Protein AF-A0A1U7XHX4-F1 (afdb_monomer_lite)

Organism: Nicotiana sylvestris (NCBI:txid4096)

Radius of gyration: 36.35 Å; chains: 1; bounding box: 66×22×104 Å

Secondary structure (DSSP, 8-state):
--SSTTHHHHHHHHHHHHHHHHHHHHHHHHHHHHHHHHHHHHHHHHHHHHHHHHHHHHHHHHHHHT----PPPTT-EEEEE-TT-PPPSSS---SEEEEEEP------

Structure (mmCIF, N/CA/C/O backbone):
data_AF-A0A1U7XHX4-F1
#
_entry.id   AF-A0A1U7XHX4-F1
#
loop_
_atom_site.group_PDB
_atom_site.id
_atom_site.type_symbol
_atom_site.label_atom_id
_atom_site.label_alt_id
_atom_site.label_comp_id
_atom_site.label_asym_id
_atom_site.label_entity_id
_atom_site.label_seq_id
_atom_site.pdbx_PDB_ins_code
_atom_site.Cartn_x
_atom_site.Cartn_y
_atom_site.Cartn_z
_atom_site.occupancy
_atom_site.B_iso_or_equiv
_atom_site.auth_seq_id
_atom_site.auth_comp_id
_atom_site.auth_asym_id
_atom_site.auth_atom_id
_atom_site.pdbx_PDB_model_num
ATOM 1 N N . MET A 1 1 ? 37.596 -2.196 -74.052 1.00 49.25 1 MET A N 1
ATOM 2 C CA . MET A 1 1 ? 36.753 -1.495 -73.057 1.00 49.25 1 MET A CA 1
ATOM 3 C C . MET A 1 1 ? 36.195 -2.488 -72.033 1.00 49.25 1 MET A C 1
ATOM 5 O O . MET A 1 1 ? 35.061 -2.905 -72.168 1.00 49.25 1 MET A O 1
ATOM 9 N N . TYR A 1 2 ? 36.969 -2.887 -71.020 1.00 49.59 2 TYR A N 1
ATOM 10 C CA . TYR A 1 2 ? 36.487 -3.749 -69.925 1.00 49.59 2 TYR A CA 1
ATOM 11 C C . TYR A 1 2 ? 37.250 -3.389 -68.647 1.00 49.59 2 TYR A C 1
ATOM 13 O O . TYR A 1 2 ? 38.280 -3.973 -68.338 1.00 49.59 2 TYR A O 1
ATOM 21 N N . ARG A 1 3 ? 36.812 -2.340 -67.944 1.00 53.03 3 ARG A N 1
ATOM 22 C CA . ARG A 1 3 ? 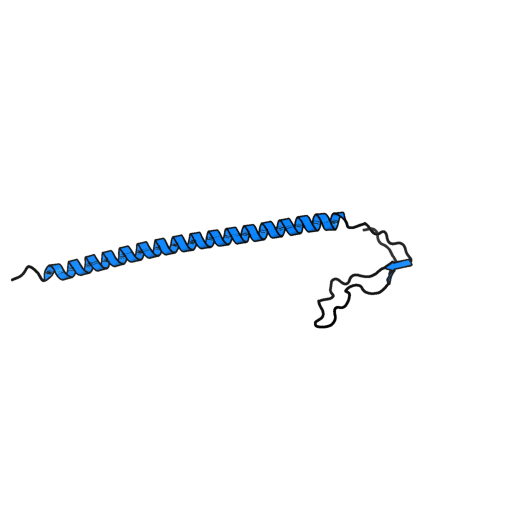37.365 -2.017 -66.613 1.00 53.03 3 ARG A CA 1
ATOM 23 C C . ARG A 1 3 ? 36.377 -1.354 -65.654 1.00 53.03 3 ARG A C 1
ATOM 25 O O . ARG A 1 3 ? 36.779 -0.931 -64.587 1.00 53.03 3 ARG A O 1
ATOM 32 N N . LYS A 1 4 ? 35.102 -1.211 -66.035 1.00 56.59 4 LYS A N 1
ATOM 33 C CA . LYS A 1 4 ? 34.100 -0.475 -65.238 1.00 56.59 4 LYS A CA 1
ATOM 34 C C . LYS A 1 4 ? 32.865 -1.297 -64.853 1.00 56.59 4 LYS A C 1
ATOM 36 O O . LYS A 1 4 ? 32.242 -0.986 -63.851 1.00 56.59 4 LYS A O 1
ATOM 41 N N . ALA A 1 5 ? 32.534 -2.361 -65.589 1.00 56.19 5 ALA A N 1
ATOM 42 C CA . ALA A 1 5 ? 31.309 -3.129 -65.344 1.00 56.19 5 ALA A CA 1
ATOM 43 C C . ALA A 1 5 ? 31.399 -4.085 -64.135 1.00 56.19 5 ALA A C 1
ATOM 45 O O . ALA A 1 5 ? 30.398 -4.312 -63.468 1.00 56.19 5 ALA A O 1
ATOM 46 N N . CYS A 1 6 ? 32.590 -4.606 -63.815 1.00 59.25 6 CYS A N 1
ATOM 47 C CA . CYS A 1 6 ? 32.767 -5.617 -62.761 1.00 59.25 6 CYS A CA 1
ATOM 48 C C . CYS A 1 6 ? 32.919 -5.036 -61.340 1.00 59.25 6 CYS A C 1
ATOM 50 O O . CYS A 1 6 ? 32.896 -5.792 -60.376 1.00 59.25 6 CYS A O 1
ATOM 52 N N . HIS A 1 7 ? 33.086 -3.715 -61.197 1.00 65.00 7 HIS A N 1
ATOM 53 C CA . HIS A 1 7 ? 33.198 -3.046 -59.890 1.00 65.00 7 HIS A CA 1
ATOM 54 C C . HIS A 1 7 ? 31.832 -2.690 -59.293 1.00 65.00 7 HIS A C 1
ATOM 56 O O . HIS A 1 7 ? 31.670 -2.672 -58.077 1.00 65.00 7 HIS A O 1
ATOM 62 N N . LEU A 1 8 ? 30.830 -2.487 -60.151 1.00 70.69 8 LEU A N 1
ATOM 63 C CA . LEU A 1 8 ? 29.485 -2.096 -59.743 1.00 70.69 8 LEU A CA 1
ATOM 64 C C . LEU A 1 8 ? 28.788 -3.127 -58.824 1.00 70.69 8 LEU A C 1
ATOM 66 O O . LEU A 1 8 ? 28.187 -2.699 -57.842 1.00 70.69 8 LEU A O 1
ATOM 70 N N . PRO A 1 9 ? 28.882 -4.457 -59.051 1.00 74.31 9 PRO A N 1
ATOM 71 C CA . PRO A 1 9 ? 28.257 -5.441 -58.162 1.00 74.31 9 PRO A CA 1
ATOM 72 C C . PRO A 1 9 ? 28.887 -5.459 -56.763 1.00 74.31 9 PRO A C 1
ATOM 74 O O . PRO A 1 9 ? 28.177 -5.450 -55.763 1.00 74.31 9 PRO A O 1
ATOM 77 N N . VAL A 1 10 ? 30.220 -5.392 -56.691 1.00 82.75 10 VAL A N 1
ATOM 78 C CA . VAL A 1 10 ? 30.973 -5.425 -55.424 1.00 82.75 10 VAL A CA 1
ATOM 79 C C . VAL A 1 10 ? 30.717 -4.168 -54.590 1.00 82.75 10 VAL A C 1
ATOM 81 O O . VAL A 1 10 ? 30.557 -4.239 -53.373 1.00 82.75 10 VAL A O 1
ATOM 84 N N . GLU A 1 11 ? 30.635 -3.003 -55.232 1.00 83.75 11 GLU A N 1
ATOM 85 C CA . GLU A 1 11 ? 30.298 -1.751 -54.551 1.00 83.75 11 GLU A CA 1
ATOM 86 C C . GLU A 1 11 ? 28.879 -1.772 -53.967 1.00 83.75 11 GLU A C 1
ATOM 88 O O . GLU A 1 11 ? 28.658 -1.249 -52.871 1.00 83.75 11 GLU A O 1
ATOM 93 N N . LEU A 1 12 ? 27.923 -2.384 -54.673 1.00 86.44 12 LEU A N 1
ATOM 94 C CA . LEU A 1 12 ? 26.549 -2.534 -54.196 1.00 86.44 12 LEU A CA 1
ATOM 95 C C . LEU A 1 12 ? 26.467 -3.491 -53.000 1.00 86.44 12 LEU A C 1
ATOM 97 O O . LEU A 1 12 ? 25.839 -3.143 -52.000 1.00 86.44 12 LEU A O 1
ATOM 101 N N . GLU A 1 13 ? 27.145 -4.639 -53.052 1.00 87.19 13 GLU A N 1
ATOM 102 C CA . GLU A 1 13 ? 27.218 -5.589 -51.931 1.00 87.19 13 GLU A CA 1
ATOM 103 C C . GLU A 1 13 ? 27.865 -4.964 -50.692 1.00 87.19 13 GLU A C 1
ATOM 105 O O . GLU A 1 13 ? 27.329 -5.062 -49.588 1.00 87.19 13 GLU A O 1
ATOM 110 N N . HIS A 1 14 ? 28.977 -4.247 -50.865 1.00 90.88 14 HIS A N 1
ATOM 111 C CA . HIS A 1 14 ? 29.654 -3.563 -49.767 1.00 90.88 14 HIS A CA 1
ATOM 112 C C . HIS A 1 14 ? 28.774 -2.473 -49.130 1.00 90.88 14 HIS A C 1
ATOM 114 O O . HIS A 1 14 ? 28.736 -2.344 -47.905 1.00 90.88 14 HIS A O 1
ATOM 120 N N . ARG A 1 15 ? 28.027 -1.702 -49.934 1.00 90.25 15 ARG A N 1
ATOM 121 C CA . ARG A 1 15 ? 27.071 -0.701 -49.424 1.00 90.25 15 ARG A CA 1
ATOM 122 C C . ARG A 1 15 ? 25.903 -1.345 -48.682 1.00 90.25 15 ARG A C 1
ATOM 124 O O . ARG A 1 15 ? 25.531 -0.851 -47.621 1.00 90.25 15 ARG A O 1
ATOM 131 N N . ALA A 1 16 ? 25.355 -2.442 -49.205 1.00 90.31 16 ALA A N 1
ATOM 132 C CA . ALA A 1 16 ? 24.300 -3.199 -48.535 1.00 90.31 16 ALA A CA 1
ATOM 133 C C . ALA A 1 16 ? 24.786 -3.768 -47.193 1.00 90.31 16 ALA A C 1
ATOM 135 O O . ALA A 1 16 ? 24.100 -3.635 -46.179 1.00 90.31 16 ALA A O 1
ATOM 136 N N . TRP A 1 17 ? 26.003 -4.317 -47.159 1.00 91.56 17 TRP A N 1
ATOM 137 C CA . TRP A 1 17 ? 26.627 -4.811 -45.934 1.00 91.56 17 TRP A CA 1
ATOM 138 C C . TRP A 1 17 ? 26.825 -3.701 -44.892 1.00 91.56 17 TRP A C 1
ATOM 140 O O . TRP A 1 17 ? 26.484 -3.886 -43.723 1.00 91.56 17 TRP A O 1
ATOM 150 N N . TRP A 1 18 ? 27.303 -2.523 -45.305 1.00 90.88 18 TRP A N 1
ATOM 151 C CA . TRP A 1 18 ? 27.457 -1.373 -44.408 1.00 90.88 18 TRP A CA 1
ATOM 152 C C . TRP A 1 18 ? 26.127 -0.853 -43.868 1.00 90.88 18 TRP A C 1
ATOM 154 O O . TRP A 1 18 ? 26.029 -0.582 -42.672 1.00 90.88 18 TRP A O 1
ATOM 164 N N . ALA A 1 19 ? 25.099 -0.752 -44.714 1.00 90.44 19 ALA A N 1
ATOM 165 C CA . ALA A 1 19 ? 23.764 -0.348 -44.283 1.00 90.44 19 ALA A CA 1
ATOM 166 C C . ALA A 1 19 ? 23.189 -1.333 -43.254 1.00 90.44 19 ALA A C 1
ATOM 168 O O . ALA A 1 19 ? 22.661 -0.914 -42.229 1.00 90.44 19 ALA A O 1
ATOM 169 N N . MET A 1 20 ? 23.360 -2.639 -43.478 1.00 89.06 20 MET A N 1
ATOM 170 C CA . MET A 1 20 ? 22.932 -3.672 -42.533 1.00 89.06 20 MET A CA 1
ATOM 171 C C . MET A 1 20 ? 23.684 -3.578 -41.199 1.00 89.06 20 MET A C 1
ATOM 173 O O . MET A 1 20 ? 23.071 -3.670 -40.138 1.00 89.06 20 MET A O 1
ATOM 177 N N . LYS A 1 21 ? 25.002 -3.345 -41.230 1.00 89.88 21 LYS A N 1
ATOM 178 C CA . LYS A 1 21 ? 25.811 -3.168 -40.017 1.00 89.88 21 LYS A CA 1
ATOM 179 C C . LYS A 1 21 ? 25.382 -1.937 -39.217 1.00 89.88 21 LYS A C 1
ATOM 181 O O . LYS A 1 21 ? 25.279 -2.023 -37.998 1.00 89.88 21 LYS A O 1
ATOM 186 N N . GLN A 1 22 ? 25.100 -0.827 -39.899 1.00 85.44 22 GLN A N 1
ATOM 187 C CA . GLN A 1 22 ? 24.612 0.397 -39.267 1.00 85.44 22 GLN A CA 1
ATOM 188 C C . GLN A 1 22 ? 23.236 0.186 -38.621 1.00 85.44 22 GLN A C 1
ATOM 190 O O . GLN A 1 22 ? 23.062 0.503 -37.449 1.00 85.44 22 GLN A O 1
ATOM 195 N N . LEU A 1 23 ? 22.294 -0.429 -39.345 1.00 82.69 23 LEU A N 1
ATOM 196 C CA . LEU A 1 23 ? 20.959 -0.740 -38.824 1.00 82.69 23 LEU A CA 1
ATOM 197 C C . LEU A 1 23 ? 21.016 -1.644 -37.584 1.00 82.69 23 LEU A C 1
ATOM 199 O O . LEU A 1 23 ? 20.280 -1.412 -36.630 1.00 82.69 23 LEU A O 1
ATOM 203 N N . ASN A 1 24 ? 21.900 -2.644 -37.564 1.00 83.44 24 ASN A N 1
ATOM 204 C CA . ASN A 1 24 ? 22.051 -3.533 -36.408 1.00 83.44 24 ASN A CA 1
ATOM 205 C C . ASN A 1 24 ? 22.587 -2.799 -35.167 1.00 83.44 24 ASN A C 1
ATOM 207 O O . ASN A 1 24 ? 22.078 -3.021 -34.070 1.00 83.44 24 ASN A O 1
ATOM 211 N N . LEU A 1 25 ? 23.563 -1.899 -35.335 1.00 80.62 25 LEU A N 1
ATOM 212 C CA . LEU A 1 25 ? 24.076 -1.067 -34.239 1.00 80.62 25 LEU A CA 1
ATOM 213 C C . LEU A 1 25 ? 22.990 -0.142 -33.675 1.00 80.62 25 LEU A C 1
ATOM 215 O O . LEU A 1 25 ? 22.850 -0.020 -32.458 1.00 80.62 25 LEU A O 1
ATOM 219 N N . ASP A 1 26 ? 22.187 0.463 -34.552 1.00 83.31 26 ASP A N 1
ATOM 220 C CA . ASP A 1 26 ? 21.077 1.325 -34.144 1.00 83.31 26 ASP A CA 1
ATOM 221 C C . ASP A 1 26 ? 20.008 0.530 -33.373 1.00 83.31 26 ASP A C 1
ATOM 223 O O . ASP A 1 26 ? 19.497 1.001 -32.356 1.00 83.31 26 ASP A O 1
ATOM 227 N N . ILE A 1 27 ? 19.705 -0.706 -33.789 1.00 85.25 27 ILE A N 1
ATOM 228 C CA . ILE A 1 27 ? 18.760 -1.591 -33.088 1.00 85.25 27 ILE A CA 1
ATOM 229 C C . ILE A 1 27 ? 19.261 -1.945 -31.679 1.00 85.25 27 ILE A C 1
ATOM 231 O O . ILE A 1 27 ? 18.474 -1.900 -30.732 1.00 85.25 27 ILE A O 1
ATOM 235 N N . GLU A 1 28 ? 20.546 -2.266 -31.506 1.00 90.06 28 GLU A N 1
ATOM 236 C CA . GLU A 1 28 ? 21.124 -2.552 -30.184 1.00 90.06 28 GLU A CA 1
ATOM 237 C C . GLU A 1 28 ? 21.120 -1.316 -29.272 1.00 90.06 28 GLU A C 1
ATOM 239 O O . GLU A 1 28 ? 20.736 -1.403 -28.101 1.00 90.06 28 GLU A O 1
ATOM 244 N N . ALA A 1 29 ? 21.473 -0.143 -29.802 1.00 90.06 29 ALA A N 1
ATOM 245 C CA . ALA A 1 29 ? 21.435 1.115 -29.056 1.00 90.06 29 ALA A CA 1
ATOM 246 C C . ALA A 1 29 ? 20.000 1.491 -28.631 1.00 90.06 29 ALA A C 1
ATOM 248 O O . ALA A 1 29 ? 19.749 1.881 -27.487 1.00 90.06 29 ALA A O 1
ATOM 249 N N . VAL A 1 30 ? 19.017 1.315 -29.516 1.00 90.00 30 VAL A N 1
ATOM 250 C CA . VAL A 1 30 ? 17.595 1.517 -29.193 1.00 90.00 30 VAL A CA 1
ATOM 251 C C . VAL A 1 30 ? 17.104 0.473 -28.181 1.00 90.00 30 VAL A C 1
ATOM 253 O O . VAL A 1 30 ? 16.328 0.787 -27.277 1.00 90.00 30 VAL A O 1
ATOM 256 N N . GLY A 1 31 ? 17.579 -0.768 -28.286 1.00 90.94 31 GLY A N 1
ATOM 257 C CA . GLY A 1 31 ? 17.272 -1.842 -27.345 1.00 90.94 31 GLY A CA 1
ATOM 258 C C . GLY A 1 31 ? 17.758 -1.532 -25.931 1.00 90.94 31 GLY A C 1
ATOM 259 O O . GLY A 1 31 ? 16.971 -1.585 -24.984 1.00 90.94 31 GLY A O 1
ATOM 260 N N . THR A 1 32 ? 19.029 -1.157 -25.789 1.00 92.94 32 THR A N 1
ATOM 261 C CA . THR A 1 32 ? 19.644 -0.833 -24.493 1.00 92.94 32 THR A CA 1
ATOM 262 C C . THR A 1 32 ? 19.007 0.398 -23.857 1.00 92.94 32 THR A C 1
ATOM 264 O O . THR A 1 32 ? 18.603 0.334 -22.700 1.00 92.94 32 THR A O 1
ATOM 267 N N . THR A 1 33 ? 18.796 1.478 -24.614 1.00 93.00 33 THR A N 1
ATOM 268 C CA . THR A 1 33 ? 18.110 2.681 -24.102 1.00 93.00 33 THR A CA 1
ATOM 269 C C . THR A 1 33 ? 16.690 2.383 -23.620 1.00 93.00 33 THR A C 1
ATOM 271 O O . THR A 1 33 ? 16.277 2.887 -22.573 1.00 93.00 33 THR A O 1
ATOM 274 N N . ARG A 1 34 ? 15.942 1.522 -24.325 1.00 93.81 34 ARG A N 1
ATOM 275 C CA . ARG A 1 34 ? 14.609 1.085 -23.884 1.00 93.81 34 ARG A CA 1
ATOM 276 C C . ARG A 1 34 ? 14.674 0.297 -22.579 1.00 93.81 34 ARG A C 1
ATOM 278 O O . ARG A 1 34 ? 13.839 0.524 -21.709 1.00 93.81 34 ARG A O 1
ATOM 285 N N . VAL A 1 35 ? 15.631 -0.619 -22.447 1.00 95.88 35 VAL A N 1
ATOM 286 C CA . VAL A 1 35 ? 15.823 -1.417 -21.225 1.00 95.88 35 VAL A CA 1
ATOM 287 C C . VAL A 1 35 ? 16.178 -0.515 -20.044 1.00 95.88 35 VAL A C 1
ATOM 289 O O . VAL A 1 35 ? 15.518 -0.603 -19.012 1.00 95.88 35 VAL A O 1
ATOM 292 N N . THR A 1 36 ? 17.119 0.416 -20.208 1.00 95.94 36 THR A N 1
ATOM 293 C CA . THR A 1 36 ? 17.488 1.378 -19.157 1.00 95.94 36 THR A CA 1
ATOM 294 C C . THR A 1 36 ? 16.284 2.197 -18.700 1.00 95.94 36 THR A C 1
ATOM 296 O O . THR A 1 36 ? 15.993 2.260 -17.510 1.00 95.94 36 THR A O 1
ATOM 299 N N . LYS A 1 37 ? 15.503 2.735 -19.642 1.00 95.56 37 LYS A N 1
ATOM 300 C CA . LYS A 1 37 ? 14.305 3.520 -19.321 1.00 95.56 37 LYS A CA 1
ATOM 301 C C . LYS A 1 37 ? 13.234 2.705 -18.588 1.00 95.56 37 LYS A C 1
ATOM 303 O O . LYS A 1 37 ? 12.501 3.243 -17.764 1.00 95.56 37 LYS A O 1
ATOM 308 N N . LEU A 1 38 ? 13.113 1.411 -18.890 1.00 97.25 38 LEU A N 1
ATOM 309 C CA . LEU A 1 38 ? 12.208 0.516 -18.166 1.00 97.25 38 LEU A CA 1
ATOM 310 C C . LEU A 1 38 ? 12.686 0.265 -16.733 1.00 97.25 38 LEU A C 1
ATOM 312 O O . LEU A 1 38 ? 11.855 0.282 -15.829 1.00 97.25 38 LEU A O 1
ATOM 316 N N . HIS A 1 39 ? 13.991 0.080 -16.524 1.00 97.44 39 HIS A N 1
ATOM 317 C CA . HIS A 1 39 ? 14.561 -0.066 -15.184 1.00 97.44 39 HIS A CA 1
ATOM 318 C C . HIS A 1 39 ? 14.345 1.185 -14.331 1.00 97.44 39 HIS A C 1
ATOM 320 O O . HIS A 1 39 ? 13.860 1.065 -13.211 1.00 97.44 39 HIS A O 1
ATOM 326 N N . GLU A 1 40 ? 14.577 2.379 -14.883 1.00 97.00 40 GLU A N 1
ATOM 327 C CA . GLU A 1 40 ? 14.291 3.645 -14.191 1.00 97.00 40 GLU A CA 1
ATOM 328 C C . GLU A 1 40 ? 12.820 3.727 -13.744 1.00 97.00 40 GLU A C 1
ATOM 330 O O . GLU A 1 40 ? 12.515 4.080 -12.606 1.00 97.00 40 GLU A O 1
ATOM 335 N N . LEU A 1 41 ? 11.879 3.358 -14.622 1.00 97.50 41 LEU A N 1
ATOM 336 C CA . LEU A 1 41 ? 10.452 3.337 -14.283 1.00 97.50 41 LEU A CA 1
ATOM 337 C C . LEU A 1 41 ? 10.118 2.330 -13.178 1.00 97.50 41 LEU A C 1
ATOM 339 O O . LEU A 1 41 ? 9.222 2.592 -12.371 1.00 97.50 41 LEU A O 1
ATOM 343 N N . ASP A 1 42 ? 10.795 1.187 -13.153 1.00 97.19 42 ASP A N 1
ATOM 344 C CA . ASP A 1 42 ? 10.586 0.170 -12.127 1.00 97.19 42 ASP A CA 1
ATOM 345 C C . ASP A 1 42 ? 11.117 0.629 -10.763 1.00 97.19 42 ASP A C 1
ATOM 347 O O . ASP A 1 42 ? 10.424 0.495 -9.754 1.00 97.19 42 ASP A O 1
ATOM 351 N N . GLU A 1 43 ? 12.267 1.305 -10.737 1.00 97.69 43 GLU A N 1
ATOM 352 C CA . GLU A 1 43 ? 12.800 1.946 -9.532 1.00 97.69 43 GLU A CA 1
ATOM 353 C C . GLU A 1 43 ? 11.842 3.012 -8.985 1.00 97.69 43 GLU A C 1
ATOM 355 O O . GLU A 1 43 ? 11.528 3.018 -7.792 1.00 97.69 43 GLU A O 1
ATOM 360 N N . PHE A 1 44 ? 11.283 3.874 -9.843 1.00 97.62 44 PHE A N 1
ATOM 361 C CA . PHE A 1 44 ? 10.289 4.861 -9.406 1.00 97.62 44 PHE A CA 1
ATOM 362 C C . PHE A 1 44 ? 9.040 4.209 -8.813 1.00 97.62 44 PHE A C 1
ATOM 364 O O . PHE A 1 44 ? 8.511 4.684 -7.803 1.00 97.62 44 PHE A O 1
ATOM 371 N N . ARG A 1 45 ? 8.561 3.112 -9.411 1.00 98.00 45 ARG A N 1
ATOM 372 C CA . ARG A 1 45 ? 7.432 2.347 -8.866 1.00 98.00 45 ARG A CA 1
ATOM 373 C C . ARG A 1 45 ? 7.782 1.773 -7.505 1.00 98.00 45 ARG A C 1
ATOM 375 O O . ARG A 1 45 ? 6.996 1.936 -6.574 1.00 98.00 45 ARG A O 1
ATOM 382 N N . TYR A 1 46 ? 8.949 1.151 -7.379 1.00 98.00 46 TYR A N 1
ATOM 383 C CA . TYR A 1 46 ? 9.426 0.588 -6.124 1.00 98.00 46 TYR A CA 1
ATOM 384 C C . TYR A 1 46 ? 9.462 1.647 -5.014 1.00 98.00 46 TYR A C 1
ATOM 386 O O . TYR A 1 46 ? 8.841 1.464 -3.966 1.00 98.00 46 TYR A O 1
ATOM 394 N N . LEU A 1 47 ? 10.066 2.807 -5.282 1.00 97.94 47 LEU A N 1
ATOM 395 C CA . LEU A 1 47 ? 10.129 3.927 -4.338 1.00 97.94 47 LEU A CA 1
ATOM 396 C C . LEU A 1 47 ? 8.739 4.465 -3.964 1.00 97.94 47 LEU A C 1
ATOM 398 O O . LEU A 1 47 ? 8.471 4.766 -2.795 1.00 97.94 47 LEU A O 1
ATOM 402 N N . ALA A 1 48 ? 7.818 4.560 -4.925 1.00 97.88 48 ALA A N 1
ATOM 403 C CA . ALA A 1 48 ? 6.438 4.964 -4.662 1.00 97.88 48 ALA A CA 1
ATOM 404 C C . ALA A 1 48 ? 5.704 3.947 -3.767 1.00 97.88 48 ALA A C 1
ATOM 406 O O . ALA A 1 48 ? 4.975 4.332 -2.845 1.00 97.88 48 ALA A O 1
ATOM 407 N N . PHE A 1 49 ? 5.917 2.648 -3.987 1.00 97.69 49 PHE A N 1
ATOM 408 C CA . PHE A 1 49 ? 5.346 1.595 -3.149 1.00 97.69 49 PHE A CA 1
ATOM 409 C C . PHE A 1 49 ? 5.929 1.611 -1.736 1.00 97.69 49 PHE A C 1
ATOM 411 O O . PHE A 1 49 ? 5.160 1.581 -0.772 1.00 97.69 49 PHE A O 1
ATOM 418 N N . GLU A 1 50 ? 7.251 1.702 -1.589 1.00 98.19 50 GLU A N 1
ATOM 419 C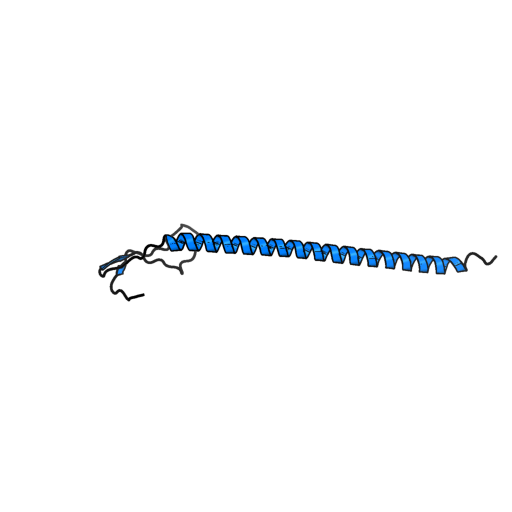 CA . GLU A 1 50 ? 7.904 1.757 -0.279 1.00 98.19 50 GLU A CA 1
ATOM 420 C C . GLU A 1 50 ? 7.488 2.988 0.521 1.00 98.19 50 GLU A C 1
ATOM 422 O O . GLU A 1 50 ? 7.093 2.863 1.682 1.00 98.19 50 GLU A O 1
ATOM 427 N N . SER A 1 51 ? 7.500 4.171 -0.095 1.00 97.25 51 SER A N 1
ATOM 428 C CA . SER A 1 51 ? 7.066 5.406 0.568 1.00 97.25 51 SER A CA 1
ATOM 429 C C . SER A 1 51 ? 5.604 5.326 1.015 1.00 97.25 51 SER A C 1
ATOM 431 O O . SER A 1 51 ? 5.285 5.666 2.158 1.00 97.25 51 SER A O 1
ATOM 433 N N . THR A 1 52 ? 4.720 4.786 0.171 1.00 97.75 52 THR A N 1
ATOM 434 C CA . THR A 1 52 ? 3.312 4.552 0.518 1.00 97.75 52 THR A CA 1
ATOM 435 C C . THR A 1 52 ? 3.167 3.548 1.664 1.00 97.75 52 THR A C 1
ATOM 437 O O . THR A 1 52 ? 2.356 3.762 2.571 1.00 97.75 52 THR A O 1
ATOM 440 N N . ARG A 1 53 ? 3.940 2.454 1.652 1.00 97.81 53 ARG A N 1
ATOM 441 C CA . ARG A 1 53 ? 3.939 1.438 2.715 1.00 97.81 53 ARG A CA 1
ATOM 442 C C . ARG A 1 53 ? 4.357 2.056 4.045 1.00 97.81 53 ARG A C 1
ATOM 444 O O . ARG A 1 53 ? 3.608 1.967 5.016 1.00 97.81 53 ARG A O 1
ATOM 451 N N . LEU A 1 54 ? 5.489 2.758 4.065 1.00 98.12 54 LEU A N 1
ATOM 452 C CA . LEU A 1 54 ? 6.022 3.420 5.257 1.00 98.12 54 LEU A CA 1
ATOM 453 C C . LEU A 1 54 ? 5.056 4.469 5.811 1.00 98.12 54 LEU A C 1
ATOM 455 O O . LEU A 1 54 ? 4.865 4.553 7.025 1.00 98.12 54 LEU A O 1
ATOM 459 N N . TYR A 1 55 ? 4.421 5.255 4.942 1.00 97.44 55 TYR A N 1
ATOM 460 C CA . TYR A 1 55 ? 3.410 6.223 5.356 1.00 97.44 55 TYR A CA 1
ATOM 461 C C . TYR A 1 55 ? 2.230 5.536 6.055 1.00 97.44 55 TYR A C 1
ATOM 463 O O . TYR A 1 55 ? 1.874 5.910 7.174 1.00 97.44 55 TYR A O 1
ATOM 471 N N . LYS A 1 56 ? 1.663 4.486 5.444 1.00 97.38 56 LYS A N 1
ATOM 472 C CA . LYS A 1 56 ? 0.551 3.718 6.028 1.00 97.38 56 LYS A CA 1
ATOM 473 C C . LYS A 1 56 ? 0.931 3.087 7.366 1.00 97.38 56 LYS A C 1
ATOM 475 O O . LYS A 1 56 ? 0.144 3.146 8.304 1.00 97.38 56 LYS A O 1
ATOM 480 N N . GLU A 1 57 ? 2.135 2.535 7.484 1.00 97.81 57 GLU A N 1
ATOM 481 C CA . GLU A 1 57 ? 2.637 1.953 8.733 1.00 97.81 57 GLU A CA 1
ATOM 482 C C . GLU A 1 57 ? 2.809 2.996 9.844 1.00 97.81 57 GLU A C 1
ATOM 484 O O . GLU A 1 57 ? 2.476 2.732 11.000 1.00 97.81 57 GLU A O 1
ATOM 489 N N . ARG A 1 58 ? 3.327 4.188 9.523 1.00 97.62 58 ARG A N 1
ATOM 490 C CA . ARG A 1 58 ? 3.450 5.295 10.487 1.00 97.62 58 ARG A CA 1
ATOM 491 C C . ARG A 1 58 ? 2.080 5.779 10.945 1.00 97.62 58 ARG A C 1
ATOM 493 O O . ARG A 1 58 ? 1.862 5.929 12.143 1.00 97.62 58 ARG A O 1
ATOM 500 N N . MET A 1 59 ? 1.158 5.966 10.005 1.00 96.62 59 MET A N 1
ATOM 501 C CA . MET A 1 59 ? -0.211 6.380 10.306 1.00 96.62 59 MET A CA 1
ATOM 502 C C . MET A 1 59 ? -0.946 5.340 11.146 1.00 96.62 59 MET A C 1
ATOM 504 O O . MET A 1 59 ? -1.597 5.712 12.116 1.00 96.62 59 MET A O 1
ATOM 508 N N . LYS A 1 60 ? -0.794 4.046 10.836 1.00 96.38 60 LYS A N 1
ATOM 509 C CA . LYS A 1 60 ? -1.356 2.960 11.643 1.00 96.38 60 LYS A CA 1
ATOM 510 C C . LYS A 1 60 ? -0.800 2.986 13.065 1.00 96.38 60 LYS A C 1
ATOM 512 O O . LYS A 1 60 ? -1.577 2.987 14.004 1.00 96.38 60 LYS A O 1
ATOM 517 N N . ARG A 1 61 ? 0.522 3.103 13.237 1.00 96.31 61 ARG A N 1
ATOM 518 C CA . ARG A 1 61 ? 1.137 3.208 14.573 1.00 96.31 61 ARG A CA 1
ATOM 519 C C . ARG A 1 61 ? 0.611 4.399 15.373 1.00 96.31 61 ARG A C 1
ATOM 521 O O . ARG A 1 61 ? 0.353 4.260 16.562 1.00 96.31 61 ARG A O 1
ATOM 528 N N . LEU A 1 62 ? 0.459 5.559 14.734 1.00 96.19 62 LEU A N 1
ATOM 529 C CA . LEU A 1 62 ? -0.106 6.742 15.384 1.00 96.19 62 LEU A CA 1
ATOM 530 C C . LEU A 1 62 ? -1.580 6.536 15.753 1.00 96.19 62 LEU A C 1
ATOM 532 O O . LEU A 1 62 ? -1.992 6.920 16.842 1.00 96.19 62 LEU A O 1
ATOM 536 N N . HIS A 1 63 ? -2.359 5.936 14.852 1.00 93.38 63 HIS A N 1
ATOM 537 C CA . HIS A 1 63 ? -3.761 5.619 15.089 1.00 93.38 63 HIS A CA 1
ATOM 538 C C . HIS A 1 63 ? -3.916 4.647 16.258 1.00 93.38 63 HIS A C 1
ATOM 540 O O . HIS A 1 63 ? -4.602 4.982 17.217 1.00 93.38 63 HIS A O 1
ATOM 546 N N . ASP A 1 64 ? -3.213 3.516 16.215 1.00 93.69 64 ASP A N 1
ATOM 547 C CA . ASP A 1 64 ? 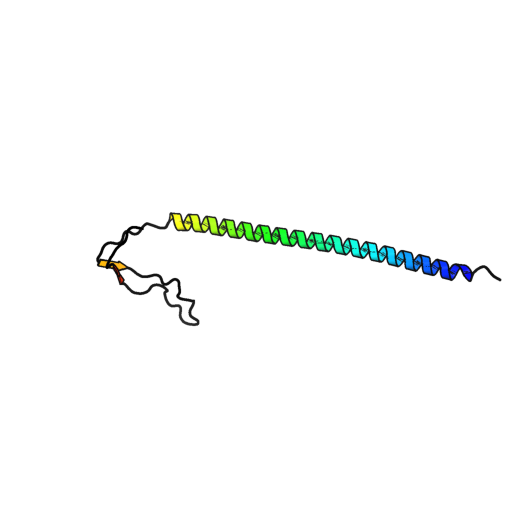-3.276 2.455 17.221 1.00 93.69 64 ASP A CA 1
ATOM 548 C C . ASP A 1 64 ? -2.819 2.963 18.598 1.00 93.69 64 ASP A C 1
ATOM 550 O O . ASP A 1 64 ? -3.426 2.625 19.607 1.00 93.69 64 ASP A O 1
ATOM 554 N N . LYS A 1 65 ? -1.821 3.860 18.651 1.00 93.69 65 LYS A N 1
ATOM 555 C CA . LYS A 1 65 ? -1.394 4.517 19.901 1.00 93.69 65 LYS A CA 1
ATOM 556 C C . LYS A 1 65 ? -2.508 5.344 20.557 1.00 93.69 65 LYS A C 1
ATOM 558 O O . LYS A 1 65 ? -2.500 5.514 21.772 1.00 93.69 65 LYS A O 1
ATOM 563 N N . ASN A 1 66 ? -3.430 5.883 19.763 1.00 90.50 66 ASN A N 1
ATOM 564 C CA . ASN A 1 66 ? -4.541 6.700 20.248 1.00 90.50 66 ASN A CA 1
ATOM 565 C C . ASN A 1 66 ? -5.820 5.880 20.491 1.00 90.50 66 ASN A C 1
ATOM 567 O O . ASN A 1 66 ? -6.825 6.452 20.919 1.00 90.50 66 ASN A O 1
ATOM 571 N N . ILE A 1 67 ? -5.819 4.572 20.206 1.00 88.69 67 ILE A N 1
ATOM 572 C CA . ILE A 1 67 ? -6.945 3.698 20.537 1.00 88.69 67 ILE A CA 1
ATOM 573 C C . ILE A 1 67 ? -6.933 3.486 22.048 1.00 88.69 67 ILE A C 1
ATOM 575 O O . ILE A 1 67 ? -5.999 2.925 22.611 1.00 88.69 67 ILE A O 1
ATOM 579 N N . VAL A 1 68 ? -7.992 3.953 22.701 1.00 88.12 68 VAL A N 1
ATOM 580 C CA . VAL A 1 68 ? -8.217 3.715 24.124 1.00 88.12 68 VAL A CA 1
ATOM 581 C C . VAL A 1 68 ? -8.976 2.405 24.269 1.00 88.12 68 VAL A C 1
ATOM 583 O O . VAL A 1 68 ? -10.019 2.226 23.634 1.00 88.12 68 VAL A O 1
ATOM 586 N N . GLU A 1 69 ? -8.470 1.506 25.112 1.00 85.25 69 GLU A N 1
ATOM 587 C CA . GLU A 1 69 ? -9.208 0.309 25.508 1.00 85.25 69 GLU A CA 1
ATOM 588 C C . GLU A 1 69 ? -10.522 0.721 26.177 1.00 85.25 69 GLU A C 1
ATOM 590 O O . GLU A 1 69 ? -10.542 1.380 27.219 1.00 85.25 69 GLU A O 1
ATOM 595 N N . GLN A 1 70 ? -11.639 0.363 25.545 1.00 81.31 70 GLN A N 1
ATOM 596 C CA . GLN A 1 70 ? -12.959 0.565 26.123 1.00 81.31 70 GLN A CA 1
ATOM 597 C C . GLN A 1 70 ? -13.385 -0.702 26.852 1.00 81.31 70 GLN A C 1
ATOM 599 O O . GLN A 1 70 ? -13.659 -1.727 26.231 1.00 81.31 70 GLN A O 1
ATOM 604 N N . ASN A 1 71 ? -13.473 -0.604 28.176 1.00 86.56 71 ASN A N 1
ATOM 605 C CA . ASN A 1 71 ? -14.069 -1.643 29.003 1.00 86.56 71 ASN A CA 1
ATOM 606 C C . ASN A 1 71 ? -15.587 -1.465 29.016 1.00 86.56 71 ASN A C 1
ATOM 608 O O . ASN A 1 71 ? -16.105 -0.450 29.488 1.00 86.56 71 ASN A O 1
ATOM 612 N N . PHE A 1 72 ? -16.303 -2.456 28.491 1.00 88.38 72 PHE A N 1
ATOM 613 C CA . PHE A 1 72 ? -17.759 -2.475 28.512 1.00 88.38 72 PHE A CA 1
ATOM 614 C C . PHE A 1 72 ? -18.258 -3.187 29.768 1.00 88.38 72 PHE A C 1
ATOM 616 O O . PHE A 1 72 ? -17.803 -4.278 30.090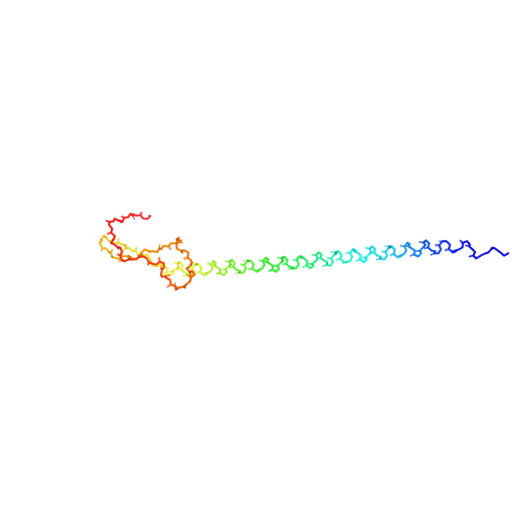 1.00 88.38 72 PHE A O 1
ATOM 623 N N . ASN A 1 73 ? -19.240 -2.593 30.445 1.00 90.12 73 ASN A N 1
ATOM 624 C CA . ASN A 1 73 ? -20.013 -3.270 31.490 1.00 90.12 73 ASN A CA 1
ATOM 625 C C . ASN A 1 73 ? -21.390 -3.685 30.961 1.00 90.12 73 ASN A C 1
ATOM 627 O O . ASN A 1 73 ? -21.922 -3.075 30.025 1.00 90.12 73 ASN A O 1
ATOM 631 N N . LEU A 1 74 ? -21.995 -4.673 31.616 1.00 92.06 74 LEU A N 1
ATOM 632 C CA . LEU A 1 74 ? -23.374 -5.078 31.364 1.00 92.06 74 LEU A CA 1
ATOM 633 C C . LEU A 1 74 ? -24.322 -3.875 31.447 1.00 92.06 74 LEU A C 1
ATOM 635 O O . LEU A 1 74 ? -24.246 -3.066 32.369 1.00 92.06 74 LEU A O 1
ATOM 639 N N . GLY A 1 75 ? -25.214 -3.749 30.465 1.00 91.62 75 GLY A N 1
ATOM 640 C CA . GLY A 1 75 ? -26.194 -2.664 30.410 1.00 91.62 75 GLY A CA 1
ATOM 641 C C . GLY A 1 75 ? -25.718 -1.361 29.757 1.00 91.62 75 GLY A C 1
ATOM 642 O O . GLY A 1 75 ? -26.555 -0.483 29.553 1.00 91.62 75 GLY A O 1
ATOM 643 N N . ASN A 1 76 ? -24.440 -1.227 29.374 1.00 93.12 76 ASN A N 1
ATOM 644 C CA . ASN A 1 76 ? -23.983 -0.066 28.597 1.00 93.12 76 ASN A CA 1
ATOM 645 C C . ASN A 1 76 ? -24.663 0.004 27.227 1.00 93.12 76 ASN A C 1
ATOM 647 O O . ASN A 1 76 ? -24.929 -1.025 26.604 1.00 93.12 76 ASN A O 1
ATOM 651 N N . MET A 1 77 ? -24.891 1.230 26.752 1.00 93.44 77 MET A N 1
ATOM 652 C CA . MET A 1 77 ? -25.391 1.499 25.405 1.00 93.44 77 MET A CA 1
ATOM 653 C C . MET A 1 77 ? -24.210 1.780 24.476 1.00 93.44 77 MET A C 1
ATOM 655 O O . MET A 1 77 ? -23.463 2.731 24.695 1.00 93.44 77 MET A O 1
ATOM 659 N N . VAL A 1 78 ? -24.041 0.962 23.442 1.00 92.25 78 VAL A N 1
ATOM 660 C CA . VAL A 1 78 ? -22.910 1.019 22.507 1.00 92.25 78 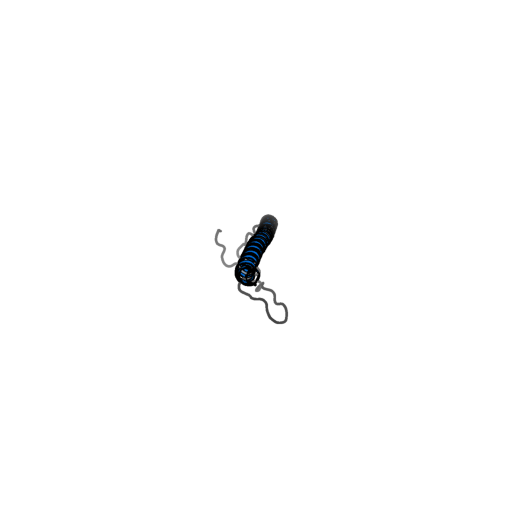VAL A CA 1
ATOM 661 C C . VAL A 1 78 ? -23.396 1.123 21.069 1.00 92.25 78 VAL A C 1
ATOM 663 O O . VAL A 1 78 ? -24.459 0.614 20.730 1.00 92.25 78 VAL A O 1
ATOM 666 N N . LEU A 1 79 ? -22.615 1.773 20.207 1.00 92.75 79 LEU A N 1
ATOM 667 C CA . LEU A 1 79 ? -22.866 1.786 18.767 1.00 92.75 79 LEU A CA 1
ATOM 668 C C . LEU A 1 79 ? -22.073 0.665 18.099 1.00 92.75 79 LEU A C 1
ATOM 670 O O . LEU A 1 79 ? -20.871 0.535 18.323 1.00 92.75 79 LEU A O 1
ATOM 674 N N . LEU A 1 80 ? -22.717 -0.102 17.220 1.00 90.81 80 LEU A N 1
ATOM 675 C CA . LEU A 1 80 ? -22.038 -1.156 16.470 1.00 90.81 80 LEU A CA 1
ATOM 676 C C . LEU A 1 80 ? -21.541 -0.631 15.125 1.00 90.81 80 LEU A C 1
ATOM 678 O O . LEU A 1 80 ? -22.330 -0.191 14.282 1.00 90.81 80 LEU A O 1
ATOM 682 N N . TYR A 1 81 ? -20.232 -0.717 14.897 1.00 89.19 81 TYR A N 1
ATOM 683 C CA . TYR A 1 81 ? -19.657 -0.432 13.588 1.00 89.19 81 TYR A CA 1
ATOM 684 C C . TYR A 1 81 ? -19.900 -1.596 12.627 1.00 89.19 81 TYR A C 1
ATOM 686 O O . TYR A 1 81 ? -19.473 -2.724 12.869 1.00 89.19 81 TYR A O 1
ATOM 694 N N . ASN A 1 82 ? -20.535 -1.324 11.490 1.00 88.50 82 ASN A N 1
ATOM 695 C CA . ASN A 1 82 ? -20.742 -2.323 10.453 1.00 88.50 82 ASN A CA 1
ATOM 696 C C . ASN A 1 82 ? -19.673 -2.188 9.353 1.00 88.50 82 ASN A C 1
ATOM 698 O O . ASN A 1 82 ? -19.742 -1.313 8.487 1.00 88.50 82 ASN A O 1
ATOM 702 N N . SER A 1 83 ? -18.689 -3.091 9.376 1.00 85.19 83 SER A N 1
ATOM 703 C CA . SER A 1 83 ? -17.583 -3.134 8.407 1.00 85.19 83 SER A CA 1
ATOM 704 C C . SER A 1 83 ? -18.002 -3.589 7.004 1.00 85.19 83 SER A C 1
ATOM 706 O O . SER A 1 83 ? -17.302 -3.300 6.034 1.00 85.19 83 SER A O 1
ATOM 708 N N . ARG A 1 84 ? -19.150 -4.270 6.875 1.00 83.81 84 ARG A N 1
ATOM 709 C CA . ARG A 1 84 ? -19.672 -4.800 5.603 1.00 83.81 84 ARG A CA 1
ATOM 710 C C . ARG A 1 84 ? -20.523 -3.785 4.836 1.00 83.81 84 ARG A C 1
ATOM 712 O O . ARG A 1 84 ? -20.793 -3.996 3.653 1.00 83.81 84 ARG A O 1
ATOM 719 N N . LEU A 1 85 ? -20.933 -2.685 5.474 1.00 77.19 85 LEU A N 1
ATOM 720 C CA . LEU A 1 85 ? -21.683 -1.610 4.824 1.00 77.19 85 LEU A CA 1
ATOM 721 C C . LEU A 1 85 ? -20.821 -0.916 3.760 1.00 77.19 85 LEU A C 1
ATOM 723 O O . LEU A 1 85 ? -19.871 -0.190 4.064 1.00 77.19 85 LEU A O 1
ATOM 727 N N . ARG A 1 86 ? -21.169 -1.130 2.487 1.00 75.31 86 ARG A N 1
ATOM 728 C CA . ARG A 1 86 ? -20.549 -0.445 1.343 1.00 75.31 86 ARG A CA 1
ATOM 729 C C . ARG A 1 86 ? -21.035 1.004 1.236 1.00 75.31 86 ARG A C 1
ATOM 731 O O . ARG A 1 86 ? -22.027 1.391 1.847 1.00 75.31 86 ARG A O 1
ATOM 738 N N . LEU A 1 87 ? -20.295 1.815 0.477 1.00 70.25 87 LEU A N 1
ATOM 739 C CA . LEU A 1 87 ? -20.683 3.191 0.161 1.00 70.25 87 LEU A CA 1
ATOM 740 C C . LEU A 1 87 ? -22.017 3.191 -0.600 1.00 70.25 87 LEU A C 1
ATOM 742 O O . LEU A 1 87 ? -22.196 2.414 -1.537 1.00 70.25 87 LEU A O 1
ATOM 746 N N . PHE A 1 88 ? -22.947 4.044 -0.178 1.00 70.88 88 PHE A N 1
ATOM 747 C CA . PHE A 1 88 ? -24.243 4.196 -0.833 1.00 70.88 88 PHE A CA 1
ATOM 748 C C . PHE A 1 88 ? -24.127 5.192 -1.990 1.00 70.88 88 PHE A C 1
ATOM 750 O O . PHE A 1 88 ? -23.598 6.287 -1.807 1.00 70.88 88 PHE A O 1
ATOM 757 N N . LEU A 1 89 ? -24.654 4.836 -3.165 1.00 68.25 89 LEU A N 1
ATOM 758 C CA . LEU A 1 89 ? -24.885 5.791 -4.250 1.00 68.25 89 LEU A CA 1
ATOM 759 C C . LEU A 1 89 ? -26.110 6.636 -3.862 1.00 68.25 89 LEU A C 1
ATOM 761 O O . LEU A 1 89 ? -27.240 6.157 -3.922 1.00 68.25 89 LEU A O 1
ATOM 765 N N . GLY A 1 90 ? -25.883 7.849 -3.354 1.00 78.31 90 GLY A N 1
ATOM 766 C CA . GLY A 1 90 ? -26.930 8.742 -2.848 1.00 78.31 90 GLY A CA 1
ATOM 767 C C . GLY A 1 90 ? -26.525 9.456 -1.555 1.00 78.31 90 GLY A C 1
ATOM 768 O O . GLY A 1 90 ? -25.365 9.819 -1.376 1.00 78.31 90 GLY A O 1
ATOM 769 N N . LYS A 1 91 ? -27.482 9.673 -0.640 1.00 79.38 91 LYS A N 1
ATOM 770 C CA . LYS A 1 91 ? -27.209 10.313 0.661 1.00 79.38 91 LYS A CA 1
ATOM 771 C C . LYS A 1 91 ? -26.261 9.452 1.501 1.00 79.38 91 LYS A C 1
ATOM 773 O O . LYS A 1 91 ? -26.491 8.254 1.673 1.00 79.38 91 LYS A O 1
ATOM 778 N N . LEU A 1 92 ? -25.235 10.089 2.066 1.00 77.12 92 LEU A N 1
ATOM 779 C CA . LEU A 1 92 ? -24.305 9.460 2.999 1.00 77.12 92 LEU A CA 1
ATOM 780 C C . LEU A 1 92 ? -25.084 8.925 4.214 1.00 77.12 92 LEU A C 1
ATOM 782 O O . LEU A 1 92 ? -25.783 9.681 4.887 1.00 77.12 92 LEU A O 1
ATOM 786 N N . LYS A 1 93 ? -24.972 7.626 4.496 1.00 77.38 93 LYS A N 1
ATOM 787 C CA . LYS A 1 93 ? -25.498 7.007 5.723 1.00 77.38 93 LYS A CA 1
ATOM 788 C C . LYS A 1 93 ? -24.339 6.651 6.650 1.00 77.38 93 LYS A C 1
ATOM 790 O O . LYS A 1 93 ? -23.265 6.275 6.174 1.00 77.38 93 LYS A O 1
ATOM 795 N N . SER A 1 94 ? -24.552 6.749 7.962 1.00 83.69 94 SER A N 1
ATOM 796 C CA . SER A 1 94 ? -23.575 6.284 8.949 1.00 83.69 94 SER A CA 1
ATOM 797 C C . SER A 1 94 ? -23.403 4.763 8.860 1.00 83.69 94 SER A C 1
ATOM 799 O O . SER A 1 94 ? -24.350 4.026 8.588 1.00 83.69 94 SER A O 1
ATOM 801 N N . ARG A 1 95 ? -22.180 4.281 9.111 1.00 87.62 95 ARG A N 1
ATOM 802 C CA . ARG A 1 95 ? -21.904 2.841 9.296 1.00 87.62 95 ARG A CA 1
ATOM 803 C C . ARG A 1 95 ? -22.161 2.355 10.724 1.00 87.62 95 ARG A C 1
ATOM 805 O O . ARG A 1 95 ? -22.043 1.165 11.000 1.00 87.62 95 ARG A O 1
ATOM 812 N N . TRP A 1 96 ? -22.485 3.281 11.618 1.00 90.12 96 TRP A N 1
ATOM 813 C CA . TRP A 1 96 ? -22.815 3.014 13.008 1.00 90.12 96 TRP A CA 1
ATOM 814 C C . TRP A 1 96 ? -24.290 2.657 13.112 1.00 90.12 96 TRP A C 1
ATOM 816 O O . TRP A 1 96 ? -25.151 3.444 12.718 1.00 90.12 96 TRP A O 1
ATOM 826 N N . SER A 1 97 ? -24.564 1.461 13.616 1.00 89.00 97 SER A N 1
ATOM 827 C CA . SER A 1 97 ? -25.914 0.961 13.856 1.00 89.00 97 SER A CA 1
ATOM 828 C C . SER A 1 97 ? -26.235 1.135 15.327 1.00 89.00 97 SER A C 1
ATOM 830 O O . SER A 1 97 ? -25.469 0.603 16.120 1.00 89.00 97 SER A O 1
ATOM 832 N N . GLY A 1 98 ? -27.335 1.853 15.607 1.00 85.50 98 GLY A N 1
ATOM 833 C CA . GLY A 1 98 ? -28.149 1.909 16.834 1.00 85.50 98 GLY A CA 1
ATOM 834 C C . GLY A 1 98 ? -27.455 1.895 18.206 1.00 85.50 98 GLY A C 1
ATOM 835 O O . GLY A 1 98 ? -26.413 1.285 18.387 1.00 85.50 98 GLY A O 1
ATOM 836 N N . PRO A 1 99 ? -28.052 2.495 19.243 1.00 90.00 99 PRO A N 1
ATOM 837 C CA . PRO A 1 99 ? -27.609 2.199 20.594 1.00 90.00 99 PRO A CA 1
ATOM 838 C C . PRO A 1 99 ? -28.072 0.775 20.955 1.00 90.00 99 PRO A C 1
ATOM 840 O O . PRO A 1 99 ? -29.266 0.504 21.080 1.00 90.00 99 PRO A O 1
ATOM 843 N N . LEU A 1 100 ? -27.122 -0.148 21.067 1.00 92.75 100 LEU A N 1
ATOM 844 C CA . LEU A 1 100 ? -27.325 -1.532 21.486 1.00 92.75 100 LEU A CA 1
ATOM 845 C C . LEU A 1 100 ? -26.945 -1.684 22.952 1.00 92.75 100 LEU A C 1
ATOM 847 O O . LEU A 1 100 ? -25.970 -1.093 23.407 1.00 92.75 100 LEU A O 1
ATOM 851 N N . ARG A 1 101 ? -27.694 -2.506 23.684 1.00 94.44 101 ARG A N 1
ATOM 852 C CA . ARG A 1 101 ? -27.366 -2.837 25.070 1.00 94.44 101 ARG A CA 1
ATOM 853 C C . ARG A 1 101 ? -26.379 -4.000 25.107 1.00 94.44 101 ARG A C 1
ATOM 855 O O . ARG A 1 101 ? -26.631 -5.034 24.494 1.00 94.44 101 ARG A O 1
ATOM 862 N N . VAL A 1 102 ? -25.303 -3.853 25.871 1.00 92.88 102 VAL A N 1
ATOM 863 C CA . VAL A 1 102 ? -24.363 -4.947 26.152 1.00 92.88 102 VAL A CA 1
ATOM 864 C C . VAL A 1 102 ? -25.034 -5.967 27.080 1.00 92.88 102 VAL A C 1
ATOM 866 O O . VAL A 1 102 ? -25.407 -5.619 28.203 1.00 92.88 102 VAL A O 1
ATOM 869 N N . VAL A 1 103 ? -25.210 -7.201 26.593 1.00 94.44 103 VAL A N 1
ATOM 870 C CA . VAL A 1 103 ? -25.854 -8.312 27.327 1.00 94.44 103 VAL A CA 1
ATOM 871 C C . VAL A 1 103 ? -24.830 -9.219 27.999 1.00 94.44 103 VAL A C 1
ATOM 873 O O . VAL A 1 103 ? -25.069 -9.665 29.112 1.00 94.44 103 VAL A O 1
ATOM 876 N N . GLU A 1 104 ? -23.692 -9.455 27.352 1.00 92.56 104 GLU A N 1
ATOM 877 C CA . GLU A 1 104 ? -22.592 -10.275 27.862 1.00 92.56 104 GLU A CA 1
ATOM 878 C C . GLU A 1 104 ? -21.262 -9.702 27.361 1.00 92.56 104 GLU A C 1
ATOM 880 O O . GLU A 1 104 ? -21.207 -9.084 26.294 1.00 92.56 104 GLU A O 1
ATOM 885 N N . VAL A 1 105 ? -20.197 -9.887 28.145 1.00 89.81 105 VAL A N 1
ATOM 886 C CA . VAL A 1 105 ? -18.835 -9.449 27.816 1.00 89.81 105 VAL A CA 1
ATOM 887 C C . VAL A 1 105 ? -17.901 -10.63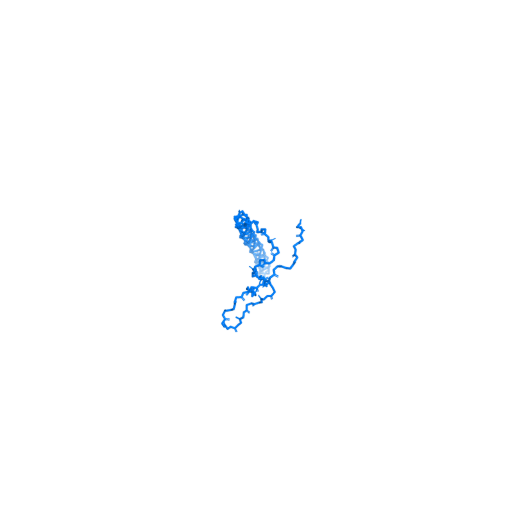8 27.992 1.00 89.81 105 VAL A C 1
ATOM 889 O O . VAL A 1 105 ? -17.850 -11.231 29.067 1.00 89.81 105 VAL A O 1
ATOM 892 N N . PHE A 1 106 ? -17.167 -10.972 26.933 1.00 87.69 106 PHE A N 1
ATOM 893 C CA . PHE A 1 106 ? -16.145 -12.013 26.955 1.00 87.69 106 PHE A CA 1
ATOM 894 C C . PHE A 1 106 ? -14.759 -11.372 27.102 1.00 87.69 106 PHE A C 1
ATOM 896 O O . PHE A 1 106 ? -14.534 -10.301 26.528 1.00 87.69 106 PHE A O 1
ATOM 903 N N . PRO A 1 107 ? -13.829 -11.994 27.847 1.00 82.75 107 PRO A N 1
ATOM 904 C CA . PRO A 1 107 ? -12.437 -11.559 27.853 1.00 82.75 107 PRO A CA 1
ATOM 905 C C . PRO A 1 107 ? -11.842 -11.689 26.440 1.00 82.75 107 PRO A C 1
ATOM 907 O O . PRO A 1 107 ? -12.170 -12.634 25.719 1.00 82.75 107 PRO A O 1
ATOM 910 N N . SER A 1 108 ? -11.030 -10.701 26.045 1.00 69.19 108 SER A N 1
ATOM 911 C CA . SER A 1 108 ? -10.308 -10.679 24.758 1.00 69.19 108 SER A CA 1
ATOM 912 C C . SER A 1 108 ? -9.073 -11.570 24.764 1.00 69.19 108 SER A C 1
ATOM 914 O O . SER A 1 108 ? -8.475 -11.732 25.850 1.00 69.19 108 SER A O 1
#

Sequence (108 aa):
MYRKACHLPVELEHRAWWAMKQLNLDIEAVGTTRVTKLHELDEFRYLAFESTRLYKERMKRLHDKNIVEQNFNLGNMVLLYNSRLRLFLGKLKSRWSGPLRVVEVFPS

pLDDT: mean 87.33, std 11.11, range [49.25, 98.19]

Foldseek 3Di:
DPDPPVVVVVVVVVVVVVVVVVVVVVVVVVVVVVVVVVVVVVVVVVVVVVVVVVVVVVVVVVVVVPDDDDDDDFFFFDWDQAPPDDADPDDGDHSTDGRDTDHDDDDD